Protein AF-A0A2G9M081-F1 (afdb_monomer_lite)

Foldseek 3Di:
DLLVQLQVVQLVLLLVCLPDDVSVVQCVQLLVDPAQALVSLVSGHPVSVVVSVVSSVVSCVVVVHPPVVSVVSVVVLSVLSSQLRHPPPDDPDPVCVQFFRGVVLSVCQSDPVNDDSRTAQSGRGTSVVCVVVVD

pLDDT: mean 91.42, std 6.88, range [62.66, 97.81]

Radius of gyration: 14.51 Å; chains: 1; bounding box: 36×36×35 Å

Sequence (135 aa):
VLLLALDFASYCMHRTLHTFEWPWKMHRLHHSSLELTILSSFRISWGEGIVTGIVFGIISGIVLVPTPVYFYINFLFVFACLIQHSNIKFRYPAFLGKILITPRNHLWHHSSELKHQHGQNFGFVLVFWDKILKT

Structure (mmCIF, N/CA/C/O backbone):
data_AF-A0A2G9M081-F1
#
_entry.id   AF-A0A2G9M081-F1
#
loop_
_atom_site.group_PDB
_atom_site.id
_atom_site.type_symbol
_atom_site.label_atom_id
_atom_site.label_alt_id
_atom_site.label_comp_id
_atom_site.label_asym_id
_atom_site.label_entity_id
_atom_site.label_seq_id
_atom_site.pdbx_PDB_ins_code
_atom_site.Cartn_x
_atom_site.Cartn_y
_atom_site.Cartn_z
_atom_site.occupancy
_atom_site.B_iso_or_equiv
_atom_site.auth_seq_id
_atom_site.auth_comp_id
_atom_site.auth_asym_id
_atom_site.auth_atom_id
_atom_site.pdbx_PDB_model_num
ATOM 1 N N . VAL A 1 1 ? 5.626 3.738 -16.057 1.00 85.94 1 VAL A N 1
ATOM 2 C CA . VAL A 1 1 ? 5.362 2.278 -16.082 1.00 85.94 1 VAL A CA 1
ATOM 3 C C . VAL A 1 1 ? 5.653 1.634 -14.734 1.00 85.94 1 VAL A C 1
ATOM 5 O O . VAL A 1 1 ? 4.708 1.128 -14.150 1.00 85.94 1 VAL A O 1
ATOM 8 N N . LEU A 1 2 ? 6.880 1.723 -14.192 1.00 91.12 2 LEU A N 1
ATOM 9 C CA . LEU A 1 2 ? 7.228 1.060 -12.921 1.00 91.12 2 LEU A CA 1
ATOM 10 C C . LEU A 1 2 ? 6.289 1.410 -11.754 1.00 91.12 2 LEU A C 1
ATOM 12 O O . LEU A 1 2 ? 5.786 0.501 -11.111 1.00 91.12 2 LEU A O 1
ATOM 16 N N . LEU A 1 3 ? 6.004 2.698 -11.516 1.00 93.06 3 LEU A N 1
ATOM 17 C CA . LEU A 1 3 ? 5.103 3.116 -10.430 1.00 93.06 3 LEU A CA 1
ATOM 18 C C . LEU A 1 3 ? 3.729 2.443 -10.528 1.00 93.06 3 LEU A C 1
ATOM 20 O O . LEU A 1 3 ? 3.255 1.900 -9.542 1.00 93.06 3 LEU A O 1
ATOM 24 N N . LEU A 1 4 ? 3.118 2.439 -11.717 1.00 95.00 4 LEU A N 1
ATOM 25 C CA . LEU A 1 4 ? 1.813 1.807 -11.932 1.00 95.00 4 LEU A CA 1
ATOM 26 C C . LEU A 1 4 ? 1.879 0.284 -11.768 1.00 95.00 4 LEU A C 1
ATOM 28 O O . LEU A 1 4 ? 0.957 -0.301 -11.213 1.00 95.00 4 LEU A O 1
ATOM 32 N N . ALA A 1 5 ? 2.961 -0.351 -12.229 1.00 95.50 5 ALA A N 1
ATOM 33 C CA . ALA A 1 5 ? 3.150 -1.792 -12.094 1.00 95.50 5 ALA A CA 1
ATOM 34 C C . ALA A 1 5 ? 3.314 -2.212 -10.626 1.00 95.50 5 ALA A C 1
ATOM 36 O O . ALA A 1 5 ? 2.672 -3.163 -10.190 1.00 95.50 5 ALA A O 1
ATOM 37 N N . LEU A 1 6 ? 4.131 -1.483 -9.859 1.00 96.44 6 LEU A N 1
ATOM 38 C CA . LEU A 1 6 ? 4.312 -1.730 -8.429 1.00 96.44 6 LEU A CA 1
ATOM 39 C C . LEU A 1 6 ? 3.045 -1.411 -7.636 1.00 96.44 6 LEU A C 1
ATOM 41 O O . LEU A 1 6 ? 2.682 -2.179 -6.758 1.00 96.44 6 LEU A O 1
ATOM 45 N N . ASP A 1 7 ? 2.337 -0.331 -7.966 1.00 97.69 7 ASP A N 1
ATOM 46 C CA . ASP A 1 7 ? 1.093 0.035 -7.285 1.00 97.69 7 ASP A CA 1
ATOM 47 C C . ASP A 1 7 ? -0.011 -1.007 -7.523 1.00 97.69 7 ASP A C 1
ATOM 49 O O . ASP A 1 7 ? -0.691 -1.421 -6.584 1.00 97.69 7 ASP A O 1
ATOM 53 N N . PHE A 1 8 ? -0.131 -1.510 -8.756 1.00 97.56 8 PHE A N 1
ATOM 54 C CA . PHE A 1 8 ? -1.040 -2.610 -9.071 1.00 97.56 8 PHE A CA 1
ATOM 55 C C . PHE A 1 8 ? -0.640 -3.912 -8.368 1.00 97.56 8 PHE A C 1
ATOM 57 O O . PHE A 1 8 ? -1.492 -4.598 -7.808 1.00 97.56 8 PHE A O 1
ATOM 64 N N . ALA A 1 9 ? 0.654 -4.246 -8.351 1.00 97.50 9 ALA A N 1
ATOM 65 C CA . ALA A 1 9 ? 1.149 -5.421 -7.641 1.00 97.50 9 ALA A CA 1
ATOM 66 C C . ALA A 1 9 ? 0.883 -5.327 -6.133 1.00 97.50 9 ALA A C 1
ATOM 68 O O . ALA A 1 9 ? 0.422 -6.303 -5.540 1.00 97.50 9 ALA A O 1
ATOM 69 N N . SER A 1 10 ? 1.087 -4.151 -5.531 1.00 97.44 10 SER A N 1
ATOM 70 C CA . SER A 1 10 ? 0.720 -3.878 -4.142 1.00 97.44 10 SER A CA 1
ATOM 71 C C . SER A 1 10 ? -0.775 -4.065 -3.913 1.00 97.44 10 SER A C 1
ATOM 73 O O . SER A 1 10 ? -1.141 -4.755 -2.969 1.00 97.44 10 SER A O 1
ATOM 75 N N . TYR A 1 11 ? -1.638 -3.540 -4.790 1.00 97.81 11 TYR A N 1
ATOM 76 C CA . TYR A 1 11 ? -3.085 -3.762 -4.707 1.00 97.81 11 TYR A CA 1
ATOM 77 C C . TYR A 1 11 ? -3.439 -5.259 -4.740 1.00 97.81 11 TYR A C 1
ATOM 79 O O . TYR A 1 11 ? -4.172 -5.751 -3.880 1.00 97.81 11 TYR A O 1
ATOM 87 N N . CYS A 1 12 ? -2.903 -6.011 -5.707 1.00 97.69 12 CYS A N 1
ATOM 88 C CA . CYS A 1 12 ? -3.169 -7.444 -5.843 1.00 97.69 12 CYS A CA 1
ATOM 89 C C . CYS A 1 12 ? -2.687 -8.233 -4.624 1.00 97.69 12 CYS A C 1
ATOM 91 O O . CYS A 1 12 ? -3.406 -9.101 -4.124 1.00 97.69 12 CYS A O 1
ATOM 93 N N . MET A 1 13 ? -1.485 -7.930 -4.137 1.00 97.38 13 MET A N 1
ATOM 94 C CA . MET A 1 13 ? -0.914 -8.558 -2.952 1.00 97.38 13 MET A CA 1
ATOM 95 C C . MET A 1 13 ? -1.756 -8.247 -1.716 1.00 97.38 13 MET A C 1
ATOM 97 O O . MET A 1 13 ? -2.145 -9.165 -1.002 1.00 97.38 13 MET A O 1
ATOM 101 N N . HIS A 1 14 ? -2.116 -6.983 -1.510 1.00 96.62 14 HIS A N 1
ATOM 102 C CA . HIS A 1 14 ? -2.920 -6.546 -0.378 1.00 96.62 14 HIS A CA 1
ATOM 103 C C . HIS A 1 14 ? -4.298 -7.215 -0.379 1.00 96.62 14 HIS A C 1
ATOM 105 O O . HIS A 1 14 ? -4.690 -7.855 0.594 1.00 96.62 14 HIS A O 1
ATOM 111 N N . ARG A 1 15 ? -4.989 -7.221 -1.521 1.00 95.62 15 ARG A N 1
ATOM 112 C CA . ARG A 1 15 ? -6.250 -7.955 -1.669 1.00 95.62 15 ARG A CA 1
ATOM 113 C C . ARG A 1 15 ? -6.087 -9.453 -1.392 1.00 95.62 15 ARG A C 1
ATOM 115 O O . ARG A 1 15 ? -6.939 -10.047 -0.735 1.00 95.62 15 ARG A O 1
ATOM 122 N N . THR A 1 16 ? -4.996 -10.072 -1.843 1.00 95.75 16 THR A N 1
ATOM 123 C CA . THR A 1 16 ? -4.687 -11.492 -1.580 1.00 95.75 16 THR A CA 1
ATOM 124 C C . THR A 1 16 ? -4.497 -11.757 -0.084 1.00 95.75 16 THR A C 1
ATOM 126 O O . THR A 1 16 ? -5.043 -12.735 0.430 1.00 95.75 16 THR A O 1
ATOM 129 N N . LEU A 1 17 ? -3.796 -10.862 0.621 1.00 95.31 17 LEU A N 1
ATOM 130 C CA . LEU A 1 17 ? -3.592 -10.915 2.073 1.00 95.31 17 LEU A CA 1
ATOM 131 C C . LEU A 1 17 ? -4.914 -10.883 2.849 1.00 95.31 17 LEU A C 1
ATOM 133 O O . LEU A 1 17 ? -5.000 -11.486 3.911 1.00 95.31 17 LEU A O 1
ATOM 137 N N . HIS A 1 18 ? -5.955 -10.255 2.305 1.00 94.25 18 HIS A N 1
ATOM 138 C CA . HIS A 1 18 ? -7.288 -10.227 2.912 1.00 94.25 18 HIS A CA 1
ATOM 139 C C . HIS A 1 18 ? -8.261 -11.300 2.409 1.00 94.25 18 HIS A C 1
ATOM 141 O O . HIS A 1 18 ? -9.272 -11.572 3.057 1.00 94.25 18 HIS A O 1
ATOM 147 N N . THR A 1 19 ? -7.985 -11.909 1.257 1.00 92.88 19 THR A N 1
ATOM 148 C CA . THR A 1 19 ? -8.899 -12.878 0.634 1.00 92.88 19 THR A CA 1
ATOM 149 C C . THR A 1 19 ? -8.662 -14.296 1.153 1.00 92.88 19 THR A C 1
ATOM 151 O O . THR A 1 19 ? -9.619 -15.039 1.360 1.00 92.88 19 THR A O 1
ATOM 154 N N . PHE A 1 20 ? -7.403 -14.678 1.381 1.00 93.38 20 PHE A N 1
ATOM 155 C CA . PHE A 1 20 ? -7.031 -16.048 1.737 1.00 93.38 20 PHE A CA 1
ATOM 156 C C . PHE A 1 20 ? -6.536 -16.159 3.182 1.00 93.38 20 PHE A C 1
ATOM 158 O O . PHE A 1 20 ? -5.796 -15.308 3.671 1.00 93.38 20 PHE A O 1
ATOM 165 N N . GLU A 1 21 ? -6.876 -17.265 3.849 1.00 92.75 21 GLU A N 1
ATOM 166 C CA . GLU A 1 21 ? -6.588 -17.462 5.276 1.00 92.75 21 GLU A CA 1
ATOM 167 C C . GLU A 1 21 ? -5.085 -17.469 5.598 1.00 92.75 21 GLU A C 1
ATOM 169 O O . GLU A 1 21 ? -4.652 -16.874 6.585 1.00 92.75 21 GLU A O 1
ATOM 174 N N . TRP A 1 22 ? -4.270 -18.146 4.784 1.00 93.94 22 TRP A N 1
ATOM 175 C CA . TRP A 1 22 ? -2.835 -18.257 5.053 1.00 93.94 22 TRP A CA 1
ATOM 176 C C . TRP A 1 22 ? -2.093 -16.919 4.872 1.00 93.94 22 TRP A C 1
ATOM 178 O O . TRP A 1 22 ? -1.424 -16.500 5.819 1.00 93.94 22 TRP A O 1
ATOM 188 N N . PRO A 1 23 ? -2.267 -16.182 3.755 1.00 94.56 23 PRO A N 1
ATOM 189 C CA . PRO A 1 23 ? -1.798 -14.800 3.630 1.00 94.56 23 PRO A CA 1
ATOM 190 C C . PRO A 1 23 ? -2.295 -13.882 4.760 1.00 94.56 23 PRO A C 1
ATOM 192 O O . PRO A 1 23 ? -1.511 -13.126 5.336 1.00 94.56 23 PRO A O 1
ATOM 195 N N . TRP A 1 24 ? -3.558 -14.012 5.173 1.00 94.50 24 TRP A N 1
ATOM 196 C CA . TRP A 1 24 ? -4.111 -13.220 6.274 1.00 94.50 24 TRP A CA 1
ATOM 197 C C . TRP A 1 24 ? -3.395 -13.445 7.610 1.00 94.50 24 TRP A C 1
ATOM 199 O O . TRP A 1 24 ? -3.232 -12.507 8.390 1.00 94.50 24 TRP A O 1
ATOM 209 N N . LYS A 1 25 ? -2.905 -14.658 7.898 1.00 94.06 25 LYS A N 1
ATOM 210 C CA . LYS A 1 25 ? -2.140 -14.927 9.133 1.00 94.06 25 LYS A CA 1
ATOM 211 C C . LYS A 1 25 ? -0.868 -14.083 9.234 1.00 94.06 25 LYS A C 1
ATOM 213 O O . LYS A 1 25 ? -0.462 -13.761 10.348 1.00 94.06 25 LYS A O 1
ATOM 218 N N . MET A 1 26 ? -0.273 -13.707 8.104 1.00 94.81 26 MET A N 1
ATOM 219 C CA . MET A 1 26 ? 0.860 -12.781 8.054 1.00 94.81 26 MET A CA 1
ATOM 220 C C . MET A 1 26 ? 0.404 -11.333 8.256 1.00 94.81 26 MET A C 1
ATOM 222 O O . MET A 1 26 ? 0.963 -10.620 9.091 1.00 94.81 26 MET A O 1
ATOM 226 N N . HIS A 1 27 ? -0.669 -10.939 7.572 1.00 95.56 27 HIS A N 1
ATOM 227 C CA . HIS A 1 27 ? -1.134 -9.554 7.543 1.00 95.56 27 HIS A CA 1
ATOM 228 C C . HIS A 1 27 ? -1.946 -9.126 8.775 1.00 95.56 27 HIS A C 1
ATOM 230 O O . HIS A 1 27 ? -2.003 -7.952 9.133 1.00 95.56 27 HIS A O 1
ATOM 236 N N . ARG A 1 28 ? -2.530 -10.061 9.532 1.00 93.31 28 ARG A N 1
ATOM 237 C CA . ARG A 1 28 ? -3.266 -9.730 10.766 1.00 93.31 28 ARG A CA 1
ATOM 238 C C . ARG A 1 28 ? -2.397 -9.051 11.831 1.00 93.31 28 ARG A C 1
ATOM 240 O O . ARG A 1 28 ? -2.951 -8.394 12.707 1.00 93.31 28 ARG A O 1
ATOM 247 N N . LEU A 1 29 ? -1.067 -9.213 11.778 1.00 94.50 29 LEU A N 1
ATOM 248 C CA . LEU A 1 29 ? -0.134 -8.481 12.642 1.00 94.50 29 LEU A CA 1
ATOM 249 C C . LEU A 1 29 ? -0.190 -6.978 12.347 1.00 94.50 29 LEU A C 1
ATOM 251 O O . LEU A 1 29 ? -0.253 -6.178 13.280 1.00 94.50 29 LEU A O 1
ATOM 255 N N . HIS A 1 30 ? -0.271 -6.607 11.073 1.00 95.44 30 HIS A N 1
ATOM 256 C CA . HIS A 1 30 ? -0.438 -5.226 10.633 1.00 95.44 30 HIS A CA 1
ATOM 257 C C . HIS A 1 30 ? -1.751 -4.631 11.157 1.00 95.44 30 HIS A C 1
ATOM 259 O O . HIS A 1 30 ? -1.771 -3.575 11.794 1.00 95.44 30 HIS A O 1
ATOM 265 N N . HIS A 1 31 ? -2.841 -5.394 11.039 1.00 93.94 31 HIS A N 1
ATOM 266 C CA . HIS A 1 31 ? -4.162 -5.029 11.564 1.00 93.94 31 HIS A CA 1
ATOM 267 C C . HIS A 1 31 ? -4.335 -5.170 13.081 1.00 93.94 31 HIS A C 1
ATOM 269 O O . HIS A 1 31 ? -5.424 -4.907 13.586 1.00 93.94 31 HIS A O 1
ATOM 275 N N . SER A 1 32 ? -3.309 -5.593 13.822 1.00 92.81 32 SER A N 1
ATOM 276 C CA . SER A 1 32 ? -3.419 -5.808 15.273 1.00 92.81 32 SER A CA 1
ATOM 277 C C . SER A 1 32 ? -3.375 -4.515 16.093 1.00 92.81 32 SER A C 1
ATOM 279 O O . SER A 1 32 ? -3.597 -4.540 17.303 1.00 92.81 32 SER A O 1
ATOM 281 N N . SER A 1 33 ? -3.058 -3.385 15.460 1.00 90.94 33 SER A N 1
ATOM 282 C CA . SER A 1 33 ? -2.966 -2.092 16.137 1.00 90.94 33 SER A CA 1
ATOM 283 C C . SER A 1 33 ? -4.354 -1.548 16.472 1.00 90.94 33 SER A C 1
ATOM 285 O O . SER A 1 33 ? -5.190 -1.407 15.586 1.00 90.94 33 SER A O 1
ATOM 287 N N . LEU A 1 34 ? -4.573 -1.208 17.747 1.00 88.62 34 LEU A N 1
ATOM 288 C CA . LEU A 1 34 ? -5.805 -0.554 18.211 1.00 88.62 34 LEU A CA 1
ATOM 289 C C . LEU A 1 34 ? -5.925 0.882 17.689 1.00 88.62 34 LEU A C 1
ATOM 291 O O . LEU A 1 34 ? -7.023 1.362 17.429 1.00 88.62 34 LEU A O 1
ATOM 295 N N . GLU A 1 35 ? -4.785 1.547 17.507 1.00 89.12 35 GLU A N 1
ATOM 296 C CA . GLU A 1 35 ? -4.699 2.884 16.939 1.00 89.12 35 GLU A CA 1
ATOM 297 C C . GLU A 1 35 ? -3.734 2.886 15.757 1.00 89.12 35 GLU A C 1
ATOM 299 O O . GLU A 1 35 ? -2.611 2.373 15.837 1.00 89.12 35 GLU A O 1
ATOM 304 N N . LEU A 1 36 ? -4.173 3.489 14.654 1.00 91.12 36 LEU A N 1
ATOM 305 C CA . LEU A 1 36 ? -3.299 3.787 13.530 1.00 91.12 36 LEU A CA 1
ATOM 306 C C . LEU A 1 36 ? -2.337 4.904 13.933 1.00 91.12 36 LEU A C 1
ATOM 308 O O . LEU A 1 36 ? -2.736 5.951 14.434 1.00 91.12 36 LEU A O 1
ATOM 312 N N . THR A 1 37 ? -1.053 4.654 13.732 1.00 93.38 37 THR A N 1
ATOM 313 C CA . THR A 1 37 ? 0.036 5.623 13.902 1.00 93.38 37 THR A CA 1
ATOM 314 C C . THR A 1 37 ? 1.106 5.339 12.858 1.00 93.38 37 THR A C 1
ATOM 316 O O . THR A 1 37 ? 1.168 4.234 12.325 1.00 93.38 37 THR A O 1
ATOM 319 N N . ILE A 1 38 ? 2.023 6.270 12.602 1.00 94.31 38 ILE A N 1
ATOM 320 C CA . ILE A 1 38 ? 3.145 6.018 11.680 1.00 94.31 38 ILE A CA 1
ATOM 321 C C . ILE A 1 38 ? 3.889 4.721 12.052 1.00 94.31 38 ILE A C 1
ATOM 323 O O . ILE A 1 38 ? 4.271 3.957 11.173 1.00 94.31 38 ILE A O 1
ATOM 327 N N . LEU A 1 39 ? 4.011 4.403 13.345 1.00 93.50 39 LEU A N 1
ATOM 328 C CA . LEU A 1 39 ? 4.657 3.175 13.815 1.00 93.50 39 LEU A CA 1
ATOM 329 C C . LEU A 1 39 ? 3.899 1.897 13.431 1.00 93.50 39 LEU A C 1
ATOM 331 O O . LEU A 1 39 ? 4.520 0.863 13.201 1.00 93.50 39 LEU A O 1
ATOM 335 N N . SER A 1 40 ? 2.570 1.960 13.318 1.00 93.62 40 SER A N 1
ATOM 336 C CA . SER A 1 40 ? 1.763 0.814 12.884 1.00 93.62 40 SER A CA 1
ATOM 337 C C . SER A 1 40 ? 2.080 0.364 11.451 1.00 93.62 40 SER A C 1
ATOM 339 O O . SER A 1 40 ? 1.976 -0.828 11.169 1.00 93.62 40 SER A O 1
ATOM 341 N N . SER A 1 41 ? 2.587 1.263 10.592 1.00 93.94 41 SER A N 1
ATOM 342 C CA . SER A 1 41 ? 3.034 0.917 9.231 1.00 93.94 41 SER A CA 1
ATOM 343 C C . SER A 1 41 ? 4.187 -0.095 9.208 1.00 93.94 41 SER A C 1
ATOM 345 O O . SER A 1 41 ? 4.316 -0.867 8.264 1.00 93.94 41 SER A O 1
ATOM 347 N N . PHE A 1 42 ? 4.992 -0.147 10.274 1.00 92.94 42 PHE A N 1
ATOM 348 C CA . PHE A 1 42 ? 6.123 -1.067 10.395 1.00 92.94 42 PHE A CA 1
ATOM 349 C C . PHE A 1 42 ? 5.753 -2.407 11.040 1.00 92.94 42 PHE A C 1
ATOM 351 O O . PHE A 1 42 ? 6.607 -3.284 11.161 1.00 92.94 42 PHE A O 1
ATOM 358 N N . ARG A 1 43 ? 4.496 -2.606 11.463 1.00 94.44 43 ARG A N 1
ATOM 359 C CA . ARG A 1 43 ? 4.042 -3.861 12.089 1.00 94.44 43 ARG A CA 1
ATOM 360 C C . ARG A 1 43 ? 3.708 -4.922 11.045 1.00 94.44 43 ARG A C 1
ATOM 3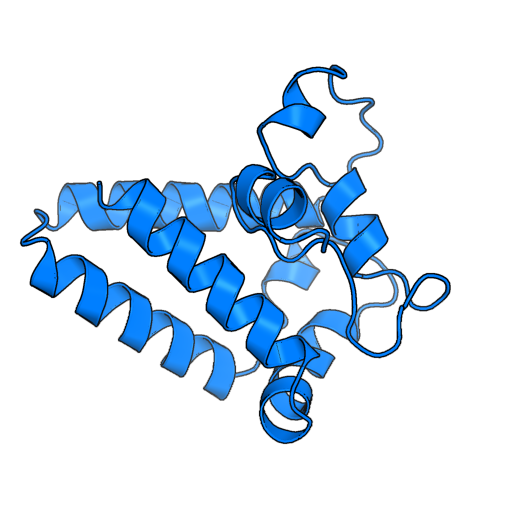62 O O . ARG A 1 43 ? 2.609 -5.461 11.023 1.00 94.44 43 ARG A O 1
ATOM 369 N N . ILE A 1 44 ? 4.667 -5.221 10.185 1.00 94.19 44 ILE A N 1
ATOM 370 C CA . ILE A 1 44 ? 4.555 -6.257 9.161 1.00 94.19 44 ILE A CA 1
ATOM 371 C C . ILE A 1 44 ? 5.234 -7.538 9.635 1.00 94.19 44 ILE A C 1
ATOM 373 O O . ILE A 1 44 ? 6.200 -7.508 10.400 1.00 94.19 44 ILE A O 1
ATOM 377 N N . SER A 1 45 ? 4.729 -8.687 9.195 1.00 95.88 45 SER A N 1
ATOM 378 C CA . SER A 1 45 ? 5.427 -9.950 9.438 1.00 95.88 45 SER A CA 1
ATOM 379 C C . SER A 1 45 ? 6.660 -10.069 8.534 1.00 95.88 45 SER A C 1
ATOM 381 O O . SER A 1 45 ? 6.688 -9.530 7.426 1.00 95.88 45 SER A O 1
ATOM 383 N N . TRP A 1 46 ? 7.669 -10.829 8.969 1.00 95.06 46 TRP A N 1
ATOM 384 C CA . TRP A 1 46 ? 8.852 -11.109 8.145 1.00 95.06 46 TRP A CA 1
ATOM 385 C C . TRP A 1 46 ? 8.486 -11.749 6.801 1.00 95.06 46 TRP A C 1
ATOM 387 O O . TRP A 1 46 ? 9.045 -11.378 5.774 1.00 95.06 46 TRP A O 1
ATOM 397 N N . GLY A 1 47 ? 7.521 -12.677 6.804 1.00 95.19 47 GLY A N 1
ATOM 398 C CA . GLY A 1 47 ? 7.050 -13.342 5.588 1.00 95.19 47 GLY A CA 1
ATOM 399 C C . GLY A 1 47 ? 6.444 -12.361 4.585 1.00 95.19 47 GLY A C 1
ATOM 400 O O . GLY A 1 47 ? 6.813 -12.377 3.414 1.00 95.19 47 GLY A O 1
ATOM 401 N N . GLU A 1 48 ? 5.588 -11.452 5.053 1.00 95.00 48 GLU A N 1
ATOM 402 C CA . GLU A 1 48 ? 5.009 -10.394 4.218 1.00 95.00 48 GLU A CA 1
ATOM 403 C C . GLU A 1 48 ? 6.083 -9.458 3.649 1.00 95.00 48 GLU A C 1
ATOM 405 O O . GLU A 1 48 ? 6.074 -9.166 2.452 1.00 95.00 48 GLU A O 1
ATOM 410 N N . GLY A 1 49 ? 7.058 -9.051 4.470 1.00 94.94 49 GLY A N 1
ATOM 411 C CA . GLY A 1 49 ? 8.176 -8.213 4.029 1.00 94.94 49 GLY A CA 1
ATOM 412 C C . GLY A 1 49 ? 9.049 -8.880 2.959 1.00 94.94 49 GLY A C 1
ATOM 413 O O . GLY A 1 49 ? 9.373 -8.253 1.951 1.00 94.94 49 GLY A O 1
ATOM 414 N N . ILE A 1 50 ? 9.383 -10.164 3.132 1.00 96.19 50 ILE A N 1
ATOM 415 C CA . ILE A 1 50 ? 10.172 -10.940 2.159 1.00 96.19 50 ILE A CA 1
ATOM 416 C C . ILE A 1 50 ? 9.413 -11.079 0.836 1.00 96.19 50 ILE A C 1
ATOM 418 O O . ILE A 1 50 ? 9.979 -10.803 -0.222 1.00 96.19 50 ILE A O 1
ATOM 422 N N . VAL A 1 51 ? 8.133 -11.468 0.881 1.00 96.00 51 VAL A N 1
ATOM 423 C CA . VAL A 1 51 ? 7.302 -11.618 -0.326 1.00 96.00 51 VAL A CA 1
ATOM 424 C C . VAL A 1 51 ? 7.190 -10.288 -1.069 1.00 96.00 51 VAL A C 1
ATOM 426 O O . VAL A 1 51 ? 7.408 -10.249 -2.280 1.00 96.00 51 VAL A O 1
ATOM 429 N N . THR A 1 52 ? 6.940 -9.193 -0.347 1.00 95.06 52 THR A N 1
ATOM 430 C CA . THR A 1 52 ? 6.875 -7.843 -0.925 1.00 95.06 52 THR A CA 1
ATOM 431 C C . THR A 1 52 ? 8.183 -7.475 -1.626 1.00 95.06 52 THR A C 1
ATOM 433 O O . THR A 1 52 ? 8.167 -7.048 -2.780 1.00 95.06 52 THR A O 1
ATOM 436 N N . GLY A 1 53 ? 9.326 -7.694 -0.965 1.00 94.38 53 GLY A N 1
ATOM 437 C CA . GLY A 1 53 ? 10.647 -7.402 -1.524 1.00 94.38 53 GLY A CA 1
ATOM 438 C C . GLY A 1 53 ? 10.963 -8.210 -2.785 1.00 94.38 53 GLY A C 1
ATOM 439 O O . GLY A 1 53 ? 11.461 -7.650 -3.762 1.00 94.38 53 GLY A O 1
ATOM 440 N N .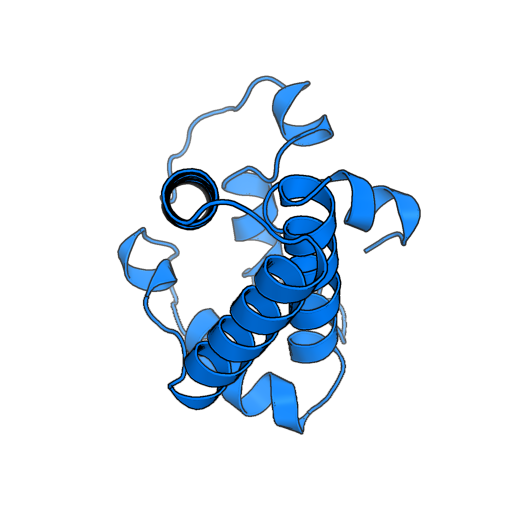 ILE A 1 54 ? 10.620 -9.504 -2.805 1.00 96.06 54 ILE A N 1
ATOM 441 C CA . ILE A 1 54 ? 10.795 -10.369 -3.983 1.00 96.06 54 ILE A CA 1
ATOM 442 C C . ILE A 1 54 ? 9.945 -9.864 -5.153 1.00 96.06 54 ILE A C 1
ATOM 444 O O . ILE A 1 54 ? 10.463 -9.699 -6.257 1.00 96.06 54 ILE A O 1
ATOM 448 N N . VAL A 1 55 ? 8.660 -9.577 -4.922 1.00 95.62 55 VAL A N 1
ATOM 449 C CA . VAL A 1 55 ? 7.748 -9.081 -5.967 1.00 95.62 55 VAL A CA 1
ATOM 450 C C . VAL A 1 55 ? 8.249 -7.755 -6.543 1.00 95.62 55 VAL A C 1
ATOM 452 O O . VAL A 1 55 ? 8.343 -7.608 -7.764 1.00 95.62 55 VAL A O 1
ATOM 455 N N . PHE A 1 56 ? 8.637 -6.810 -5.683 1.00 94.50 56 PHE A N 1
ATOM 456 C CA . PHE A 1 56 ? 9.161 -5.510 -6.106 1.00 94.50 56 PHE A CA 1
ATOM 457 C C . PHE A 1 56 ? 10.467 -5.649 -6.893 1.00 94.50 56 PHE A C 1
ATOM 459 O O . PHE A 1 56 ? 10.636 -4.986 -7.921 1.00 94.50 56 PHE A O 1
ATOM 466 N N . GLY A 1 57 ? 11.367 -6.530 -6.450 1.00 93.00 57 GLY A N 1
ATOM 467 C CA . GLY A 1 57 ? 12.624 -6.825 -7.134 1.00 93.00 57 GLY A CA 1
ATOM 468 C C . GLY A 1 57 ? 12.409 -7.426 -8.524 1.00 93.00 57 GLY A C 1
ATOM 469 O O . GLY A 1 57 ? 12.991 -6.937 -9.492 1.00 93.00 57 GLY A O 1
ATOM 470 N N . ILE A 1 58 ? 11.525 -8.423 -8.649 1.00 94.69 58 ILE A N 1
ATOM 471 C CA . ILE A 1 58 ? 11.200 -9.067 -9.933 1.00 94.69 58 ILE A CA 1
ATOM 472 C C . ILE A 1 58 ? 10.613 -8.050 -10.915 1.00 94.69 58 ILE A C 1
ATOM 474 O O . ILE A 1 58 ? 11.104 -7.931 -12.036 1.00 94.69 58 ILE A O 1
ATOM 478 N N . ILE A 1 59 ? 9.597 -7.283 -10.502 1.00 94.50 59 ILE A N 1
ATOM 479 C CA . ILE A 1 59 ? 8.951 -6.292 -11.378 1.00 94.50 59 ILE A CA 1
ATOM 480 C C . ILE A 1 59 ? 9.963 -5.238 -11.833 1.00 94.50 59 ILE A C 1
ATOM 482 O O . ILE A 1 59 ? 10.020 -4.895 -13.013 1.00 94.50 59 ILE A O 1
ATOM 486 N N . SER A 1 60 ? 10.793 -4.748 -10.914 1.00 91.69 60 SER A N 1
ATOM 487 C CA . SER A 1 60 ? 11.796 -3.727 -11.230 1.00 91.69 60 SER A CA 1
ATOM 488 C C . SER A 1 60 ? 12.887 -4.255 -12.165 1.00 91.69 60 SER A C 1
ATOM 490 O O . SER A 1 60 ? 13.319 -3.527 -13.060 1.00 91.69 60 SER A O 1
ATOM 492 N N . GLY A 1 61 ? 13.279 -5.523 -12.004 1.00 91.25 61 GLY A N 1
ATOM 493 C CA . GLY A 1 61 ? 14.211 -6.217 -12.892 1.00 91.25 61 GLY A CA 1
ATOM 494 C C . GLY A 1 61 ? 13.649 -6.420 -14.300 1.00 91.25 61 GLY A C 1
ATOM 495 O O . GLY A 1 61 ? 14.341 -6.131 -15.271 1.00 91.25 61 GLY A O 1
ATOM 496 N N . ILE A 1 62 ? 12.380 -6.826 -14.430 1.00 91.81 62 ILE A N 1
ATOM 497 C CA . ILE A 1 62 ? 11.706 -6.996 -15.733 1.00 91.81 62 ILE A CA 1
ATOM 498 C C . ILE A 1 62 ? 11.609 -5.667 -16.490 1.00 91.81 62 ILE A C 1
ATOM 500 O O . ILE A 1 62 ? 11.805 -5.625 -17.702 1.00 91.81 62 ILE A O 1
ATOM 504 N N . VAL A 1 63 ? 11.323 -4.569 -15.786 1.00 89.81 63 VAL A N 1
ATOM 505 C CA . VAL A 1 63 ? 11.204 -3.231 -16.392 1.00 89.81 63 VAL A CA 1
ATOM 506 C C . VAL A 1 63 ? 12.586 -2.600 -16.670 1.00 89.81 63 VAL A C 1
ATOM 508 O O . VAL A 1 63 ? 12.652 -1.517 -17.246 1.00 89.81 63 VAL A O 1
ATOM 511 N N . LEU A 1 64 ? 13.689 -3.277 -16.309 1.00 88.62 64 LEU A N 1
ATOM 512 C CA . LEU A 1 64 ? 15.080 -2.836 -16.507 1.00 88.62 64 LEU A CA 1
ATOM 513 C C . LEU A 1 64 ? 15.345 -1.432 -15.943 1.00 88.62 64 LEU A C 1
ATOM 515 O O . LEU A 1 64 ? 15.975 -0.581 -16.573 1.00 88.62 64 LEU A O 1
ATOM 519 N N . VAL A 1 65 ? 14.820 -1.165 -14.748 1.00 87.50 65 VAL A N 1
ATOM 520 C CA . VAL A 1 65 ? 14.857 0.178 -14.167 1.00 87.50 65 VAL A CA 1
ATOM 521 C C . VAL A 1 65 ? 16.233 0.481 -13.567 1.00 87.50 65 VAL A C 1
ATOM 523 O O . VAL A 1 65 ? 16.745 -0.328 -12.793 1.00 87.50 65 VAL A O 1
ATOM 526 N N . PRO A 1 66 ? 16.819 1.666 -13.836 1.00 90.88 66 PRO A N 1
ATOM 527 C CA . PRO A 1 66 ? 18.047 2.086 -13.175 1.00 90.88 66 PRO A CA 1
ATOM 528 C C . PRO A 1 66 ? 17.893 2.113 -11.652 1.00 90.88 66 PRO A C 1
ATOM 530 O O . PRO A 1 66 ? 16.906 2.630 -11.123 1.00 90.88 66 PRO A O 1
ATOM 533 N N . THR A 1 67 ? 18.914 1.642 -10.938 1.00 89.06 67 THR A N 1
ATOM 534 C CA . THR A 1 67 ? 18.931 1.565 -9.470 1.00 89.06 67 THR A CA 1
ATOM 535 C C . THR A 1 67 ? 18.488 2.859 -8.760 1.00 89.06 67 THR A C 1
ATOM 537 O O . THR A 1 67 ? 17.671 2.769 -7.842 1.00 89.06 67 THR A O 1
ATOM 540 N N . PRO A 1 68 ? 18.911 4.074 -9.176 1.00 93.31 68 PRO A N 1
ATOM 541 C CA . PRO A 1 68 ? 18.443 5.308 -8.536 1.00 93.31 68 PRO A CA 1
ATOM 542 C C . PRO A 1 68 ? 16.928 5.531 -8.659 1.00 93.31 68 PRO A C 1
ATOM 544 O O . PRO A 1 68 ? 16.288 5.998 -7.719 1.00 93.31 68 PRO A O 1
ATOM 547 N N . VAL A 1 69 ? 16.336 5.160 -9.798 1.00 91.25 69 VAL A N 1
ATOM 548 C CA . VAL A 1 69 ? 14.893 5.299 -10.044 1.00 91.25 69 VAL A CA 1
ATOM 549 C C . VAL A 1 69 ? 14.106 4.312 -9.180 1.00 91.25 69 VAL A C 1
ATOM 551 O O . VAL A 1 69 ? 13.077 4.680 -8.614 1.00 91.25 69 VAL A O 1
ATOM 554 N N . TYR A 1 70 ? 14.611 3.084 -9.024 1.00 91.00 70 TYR A N 1
ATOM 555 C CA . TYR A 1 70 ? 14.037 2.097 -8.108 1.00 91.00 70 TYR A CA 1
ATOM 556 C C . TYR A 1 70 ? 13.994 2.617 -6.666 1.00 91.00 70 TYR A C 1
ATOM 558 O O . TYR A 1 70 ? 12.941 2.564 -6.025 1.00 91.00 70 TYR A O 1
ATOM 566 N N . PHE A 1 71 ? 15.107 3.160 -6.163 1.00 91.69 71 PHE A N 1
ATOM 567 C CA . PHE A 1 71 ? 15.162 3.713 -4.809 1.00 91.69 71 PHE A CA 1
ATOM 568 C C . PHE A 1 71 ? 14.237 4.914 -4.633 1.00 91.69 71 PHE A C 1
ATOM 570 O O . PHE A 1 71 ? 13.541 4.997 -3.623 1.00 91.69 71 PHE A O 1
ATOM 577 N N . TYR A 1 72 ? 14.168 5.803 -5.625 1.00 94.31 72 TYR A N 1
ATOM 578 C CA . TYR A 1 72 ? 13.249 6.937 -5.591 1.00 94.31 72 TYR A CA 1
ATOM 579 C C . TYR A 1 72 ? 11.784 6.485 -5.507 1.00 94.31 72 TYR A C 1
ATOM 581 O O . TYR A 1 72 ? 11.032 6.979 -4.669 1.00 94.31 72 TYR A O 1
ATOM 589 N N . ILE A 1 73 ? 11.373 5.504 -6.317 1.00 93.50 73 ILE A N 1
ATOM 590 C CA . ILE A 1 73 ? 10.001 4.982 -6.263 1.00 93.50 73 ILE A CA 1
ATOM 591 C C . ILE A 1 73 ? 9.730 4.270 -4.933 1.00 93.50 73 ILE A C 1
ATOM 593 O O . ILE A 1 73 ? 8.687 4.511 -4.331 1.00 93.50 73 ILE A O 1
ATOM 597 N N . ASN A 1 74 ? 10.661 3.458 -4.424 1.00 92.56 74 ASN A N 1
ATOM 598 C CA . ASN A 1 74 ? 10.496 2.827 -3.109 1.00 92.56 74 ASN A CA 1
ATOM 599 C C . ASN A 1 74 ? 10.337 3.860 -1.995 1.00 92.56 74 ASN A C 1
ATOM 601 O O . ASN A 1 74 ? 9.472 3.705 -1.137 1.00 92.56 74 ASN A O 1
ATOM 605 N N . PHE A 1 75 ? 11.122 4.938 -2.030 1.00 95.00 75 PHE A N 1
ATOM 606 C CA . PHE A 1 75 ? 10.981 6.035 -1.081 1.00 95.00 75 PHE A CA 1
ATOM 607 C C . PHE A 1 75 ? 9.569 6.633 -1.116 1.00 95.00 75 PHE A C 1
ATOM 609 O O . PHE A 1 75 ? 8.969 6.828 -0.062 1.00 95.00 75 PHE A O 1
ATOM 616 N N . LEU A 1 76 ? 8.999 6.855 -2.306 1.00 95.19 76 LEU A N 1
ATOM 617 C CA . LEU A 1 76 ? 7.624 7.346 -2.438 1.00 95.19 76 LEU A CA 1
ATOM 618 C C . LEU A 1 76 ? 6.592 6.371 -1.858 1.00 95.19 76 LEU A C 1
ATOM 620 O O . LEU A 1 76 ? 5.647 6.814 -1.212 1.00 95.19 76 LEU A O 1
ATOM 624 N N . PHE A 1 77 ? 6.772 5.063 -2.055 1.00 95.62 77 PHE A N 1
ATOM 625 C CA . PHE A 1 77 ? 5.879 4.037 -1.503 1.00 95.62 77 PHE A CA 1
ATOM 626 C C . PHE A 1 77 ? 5.937 4.004 0.025 1.00 95.62 77 PHE A C 1
ATOM 628 O O . PHE A 1 77 ? 4.897 4.013 0.683 1.00 95.62 77 PHE A O 1
ATOM 635 N N . VAL A 1 78 ? 7.142 4.026 0.598 1.00 95.19 78 VAL A N 1
ATOM 636 C CA . VAL A 1 78 ? 7.326 4.100 2.052 1.00 95.19 78 VAL A CA 1
ATOM 637 C C . VAL A 1 78 ? 6.701 5.383 2.589 1.00 95.19 78 VAL A C 1
ATOM 639 O O . VAL A 1 78 ? 5.916 5.334 3.529 1.00 95.19 78 VAL A O 1
ATOM 642 N N . PHE A 1 79 ? 6.973 6.526 1.963 1.00 95.25 79 PHE A N 1
ATOM 643 C CA . PHE A 1 79 ? 6.413 7.808 2.378 1.00 95.25 79 PHE A CA 1
ATOM 644 C C . PHE A 1 79 ? 4.878 7.829 2.320 1.00 95.25 79 PHE A C 1
ATOM 646 O O . PHE A 1 79 ? 4.236 8.297 3.262 1.00 95.25 79 PHE A O 1
ATOM 653 N N . ALA A 1 80 ? 4.281 7.270 1.263 1.00 95.00 80 ALA A N 1
ATOM 654 C CA . ALA A 1 80 ? 2.833 7.116 1.148 1.00 95.00 80 ALA A CA 1
ATOM 655 C C . ALA A 1 80 ? 2.269 6.259 2.292 1.00 95.00 80 ALA A C 1
ATOM 657 O O . ALA A 1 80 ? 1.331 6.690 2.963 1.00 95.00 80 ALA A O 1
ATOM 658 N N . CYS A 1 81 ? 2.898 5.115 2.580 1.00 95.44 81 CYS A N 1
ATOM 659 C CA . CYS A 1 81 ? 2.512 4.237 3.682 1.00 95.44 81 CYS A CA 1
ATOM 660 C C . CYS A 1 81 ? 2.564 4.967 5.036 1.00 95.44 81 CYS A C 1
ATOM 662 O O . CYS A 1 81 ? 1.596 4.942 5.795 1.00 95.44 81 CYS A O 1
ATOM 664 N N . LEU A 1 82 ? 3.639 5.709 5.321 1.00 95.44 82 LEU A N 1
ATOM 665 C CA . LEU A 1 82 ? 3.760 6.486 6.561 1.00 95.44 82 LEU A CA 1
ATOM 666 C C . LEU A 1 82 ? 2.636 7.520 6.696 1.00 95.44 82 LEU A C 1
ATOM 668 O O . LEU A 1 82 ? 2.028 7.637 7.762 1.00 95.44 82 LEU A O 1
ATOM 672 N N . ILE A 1 83 ? 2.322 8.244 5.616 1.00 93.44 83 ILE A N 1
ATOM 673 C CA . ILE A 1 83 ? 1.217 9.207 5.610 1.00 93.44 83 ILE A CA 1
ATOM 674 C C . ILE A 1 83 ? -0.104 8.492 5.874 1.00 93.44 83 ILE A C 1
ATOM 676 O O . ILE A 1 83 ? -0.849 8.928 6.746 1.00 93.44 83 ILE A O 1
ATOM 680 N N . GLN A 1 84 ? -0.394 7.395 5.182 1.00 94.12 84 GLN A N 1
ATOM 681 C CA . GLN A 1 84 ? -1.651 6.650 5.319 1.00 94.12 84 GLN A CA 1
ATOM 682 C C . GLN A 1 84 ? -1.901 6.163 6.749 1.00 94.12 84 GLN A C 1
ATOM 684 O O . GLN A 1 84 ? -3.041 6.164 7.206 1.00 94.12 84 GLN A O 1
ATOM 689 N N . HIS A 1 85 ? -0.837 5.844 7.486 1.00 95.88 85 HIS A N 1
ATOM 690 C CA . HIS A 1 85 ? -0.919 5.416 8.881 1.00 95.88 85 HIS A CA 1
ATOM 691 C C . HIS A 1 85 ? -0.817 6.565 9.892 1.00 95.88 85 HIS A C 1
ATOM 693 O O . HIS A 1 85 ? -0.929 6.344 11.093 1.00 95.88 85 HIS A O 1
ATOM 699 N N . SER A 1 86 ? -0.615 7.806 9.448 1.00 91.12 86 SER A N 1
ATOM 700 C CA . SER A 1 86 ? -0.281 8.932 10.330 1.00 91.12 86 SER A CA 1
ATOM 701 C C . SER A 1 86 ? -1.378 9.363 11.311 1.00 91.12 86 SER A C 1
ATOM 703 O O . SER A 1 86 ? -1.087 10.132 12.224 1.00 91.12 86 SER A O 1
ATOM 705 N N . ASN A 1 87 ? -2.626 8.908 11.132 1.00 84.88 87 ASN A N 1
ATOM 706 C CA . ASN A 1 87 ? -3.799 9.321 11.923 1.00 84.88 87 ASN A CA 1
ATOM 707 C C . ASN A 1 87 ? -3.968 10.850 12.025 1.00 84.88 87 ASN A C 1
ATOM 709 O O . ASN A 1 87 ? -4.542 11.399 12.969 1.00 84.88 87 ASN A O 1
ATOM 713 N N . ILE A 1 88 ? -3.472 11.564 11.014 1.00 85.12 88 ILE A N 1
ATOM 714 C CA . ILE A 1 88 ? -3.640 13.005 10.905 1.00 85.12 88 ILE A CA 1
ATOM 715 C C . ILE A 1 88 ? -5.120 13.288 10.625 1.00 85.12 88 ILE A C 1
ATOM 717 O O . ILE A 1 88 ? -5.662 12.916 9.581 1.00 85.12 88 ILE A O 1
ATOM 721 N N . LYS A 1 89 ? -5.774 14.013 11.542 1.00 76.69 89 LYS A N 1
ATOM 722 C CA . LYS A 1 89 ? -7.174 14.468 11.427 1.00 76.69 89 LYS A CA 1
ATOM 723 C C . LYS A 1 89 ? -7.328 15.648 10.455 1.00 76.69 89 LYS A C 1
ATOM 725 O O . LYS A 1 89 ? -8.049 16.606 10.722 1.00 76.69 89 LYS A O 1
ATOM 730 N N . PHE A 1 90 ? -6.641 15.593 9.320 1.00 76.50 90 PHE A N 1
ATOM 731 C CA . PHE A 1 90 ? -6.726 16.599 8.271 1.00 76.50 90 PHE A CA 1
ATOM 732 C C . PHE A 1 90 ? -7.856 16.250 7.303 1.00 76.50 90 PHE A C 1
ATOM 734 O O . PHE A 1 90 ? -8.002 15.108 6.857 1.00 76.50 90 PHE A O 1
ATOM 741 N N . ARG A 1 91 ? -8.676 17.245 6.951 1.00 76.25 91 ARG A N 1
ATOM 742 C CA . ARG A 1 91 ? -9.683 17.085 5.902 1.00 76.25 91 ARG A CA 1
ATOM 743 C C . ARG A 1 91 ? -9.005 17.271 4.551 1.00 76.25 91 ARG A C 1
ATOM 745 O O . ARG A 1 91 ? -8.936 18.381 4.034 1.00 76.25 91 ARG A O 1
ATOM 752 N N . TYR A 1 92 ? -8.516 16.169 3.991 1.00 79.38 92 TYR A N 1
ATOM 753 C CA . TYR A 1 92 ? -7.940 16.156 2.650 1.00 79.38 92 TYR A CA 1
ATOM 754 C C . TYR A 1 92 ? -8.925 16.763 1.640 1.00 79.38 92 TYR A C 1
ATOM 756 O O . TYR A 1 92 ? -10.119 16.436 1.686 1.00 79.38 92 TYR A O 1
ATOM 764 N N . PRO A 1 93 ? -8.454 17.632 0.726 1.00 84.31 93 PRO A N 1
ATOM 765 C CA . PRO A 1 93 ? -9.246 18.084 -0.403 1.00 84.31 93 PRO A CA 1
ATOM 766 C C . PRO A 1 93 ? -9.953 16.911 -1.083 1.00 84.31 93 PRO A C 1
ATOM 768 O O . PRO A 1 93 ? -9.342 15.876 -1.350 1.00 84.31 93 PRO A O 1
ATOM 771 N N . ALA A 1 94 ? -11.242 17.074 -1.384 1.00 81.88 94 ALA A N 1
ATOM 772 C CA . ALA A 1 94 ? -12.076 15.978 -1.879 1.00 81.88 94 ALA A CA 1
ATOM 773 C C . ALA A 1 94 ? -11.548 15.349 -3.181 1.00 81.88 94 ALA A C 1
ATOM 775 O O . ALA A 1 94 ? -11.831 14.187 -3.459 1.00 81.88 94 ALA A O 1
ATOM 776 N N . PHE A 1 95 ? -10.780 16.096 -3.980 1.00 86.12 95 PHE A N 1
ATOM 777 C CA . PHE A 1 95 ? -10.152 15.565 -5.187 1.00 86.12 95 PHE A CA 1
ATOM 778 C C . PHE A 1 95 ? -8.985 14.612 -4.880 1.00 86.12 95 PHE A C 1
ATOM 780 O O . PHE A 1 95 ? -8.804 13.648 -5.617 1.00 86.12 95 PHE A O 1
ATOM 787 N N . LEU A 1 96 ? -8.239 14.815 -3.784 1.00 86.06 96 LEU A N 1
ATOM 788 C CA . LEU A 1 96 ? -7.125 13.933 -3.419 1.00 86.06 96 LEU A CA 1
ATOM 789 C C . LEU A 1 96 ? -7.629 12.537 -3.078 1.00 86.06 96 LEU A C 1
ATOM 791 O O . LEU A 1 96 ? -7.118 11.575 -3.632 1.00 86.06 96 LEU A O 1
ATOM 795 N N . GLY A 1 97 ? -8.703 12.423 -2.292 1.00 84.25 97 GLY A N 1
ATOM 796 C CA . GLY A 1 97 ? -9.333 11.128 -1.993 1.00 84.25 97 GLY A CA 1
ATOM 797 C C . GLY A 1 97 ? -9.970 10.432 -3.203 1.00 84.25 97 GLY A C 1
ATOM 798 O O . GLY A 1 97 ? -10.435 9.303 -3.088 1.00 84.25 97 GLY A O 1
ATOM 799 N N . LYS A 1 98 ? -10.013 11.082 -4.376 1.00 86.75 98 LYS A N 1
ATOM 800 C CA . LYS A 1 98 ? -10.429 10.448 -5.635 1.00 86.75 98 LYS A CA 1
ATOM 801 C C . LYS A 1 98 ? -9.257 9.859 -6.420 1.00 86.75 98 LYS A C 1
ATOM 803 O O . LYS A 1 98 ? -9.529 9.091 -7.343 1.00 86.75 98 LYS A O 1
ATOM 808 N N . ILE A 1 99 ? -8.021 10.225 -6.088 1.00 91.88 99 ILE A N 1
ATOM 809 C CA . ILE A 1 99 ? -6.812 9.857 -6.833 1.00 91.88 99 ILE A CA 1
ATOM 810 C C . ILE A 1 99 ? -5.882 9.028 -5.945 1.00 91.88 99 ILE A C 1
ATOM 812 O O . ILE A 1 99 ? -5.477 7.942 -6.346 1.00 91.88 99 ILE A O 1
ATOM 816 N N . LEU A 1 100 ? -5.586 9.524 -4.743 1.00 94.69 100 LEU A N 1
ATOM 817 C CA . LEU A 1 100 ? -4.620 8.966 -3.804 1.00 94.69 100 LEU A CA 1
ATOM 818 C C . LEU A 1 100 ? -5.303 8.342 -2.591 1.00 94.69 100 LEU A C 1
ATOM 820 O O . LEU A 1 100 ? -6.319 8.847 -2.106 1.00 94.69 100 LEU A O 1
ATOM 824 N N . ILE A 1 101 ? -4.702 7.276 -2.074 1.00 94.75 101 ILE A N 1
ATOM 825 C CA . ILE A 1 101 ? -5.115 6.658 -0.817 1.00 94.75 101 ILE A CA 1
ATOM 826 C C . ILE A 1 101 ? -4.748 7.611 0.319 1.00 94.75 101 ILE A C 1
ATOM 828 O O . ILE A 1 101 ? -3.577 7.900 0.570 1.00 94.75 101 ILE A O 1
ATOM 832 N N . THR A 1 102 ? -5.770 8.147 0.983 1.00 93.44 102 THR A N 1
ATOM 833 C CA . THR A 1 102 ? -5.604 9.067 2.114 1.00 93.44 102 THR A CA 1
ATOM 834 C C . THR A 1 102 ? -5.579 8.300 3.439 1.00 93.44 102 THR A C 1
ATOM 836 O O . THR A 1 102 ? -6.071 7.170 3.498 1.00 93.44 102 THR A O 1
ATOM 839 N N . PRO A 1 103 ? -5.128 8.919 4.546 1.00 92.62 103 PRO A N 1
ATOM 840 C CA . PRO A 1 103 ? -5.233 8.306 5.870 1.00 92.62 103 PRO A CA 1
ATOM 841 C C . PRO A 1 103 ? -6.665 7.959 6.250 1.00 92.62 103 PRO A C 1
ATOM 843 O O . PRO A 1 103 ? -6.894 7.003 6.976 1.00 92.62 103 PRO A O 1
ATOM 846 N N . ARG A 1 104 ? -7.656 8.700 5.732 1.00 89.62 104 ARG A N 1
ATOM 847 C CA . ARG A 1 104 ? -9.059 8.334 5.922 1.00 89.62 104 ARG A CA 1
ATOM 848 C C . ARG A 1 104 ? -9.374 7.020 5.211 1.00 89.62 104 ARG A C 1
ATOM 850 O O . ARG A 1 104 ? -9.957 6.156 5.840 1.00 89.62 104 ARG A O 1
ATOM 857 N N . ASN A 1 105 ? -8.993 6.845 3.946 1.00 90.56 105 ASN A N 1
ATOM 858 C CA . ASN A 1 105 ? -9.239 5.583 3.232 1.00 90.56 105 ASN A CA 1
ATOM 859 C C . ASN A 1 105 ? -8.615 4.395 3.977 1.00 90.56 105 ASN A C 1
ATOM 861 O O . ASN A 1 105 ? -9.291 3.401 4.230 1.00 90.56 105 ASN A O 1
ATOM 865 N N . HIS A 1 106 ? -7.360 4.552 4.402 1.00 93.38 106 HIS A N 1
ATOM 866 C CA . HIS A 1 106 ? -6.623 3.497 5.093 1.00 93.38 106 HIS A CA 1
ATOM 867 C C . HIS A 1 106 ? -7.156 3.221 6.508 1.00 93.38 106 HIS A C 1
ATOM 869 O O . HIS A 1 106 ? -7.255 2.077 6.938 1.00 93.38 106 HIS A O 1
ATOM 875 N N . LEU A 1 107 ? -7.617 4.249 7.226 1.00 91.31 107 LEU A N 1
ATOM 876 C CA . LEU A 1 107 ? -8.309 4.073 8.507 1.00 91.31 107 LEU A CA 1
ATOM 877 C C . LEU A 1 107 ? -9.578 3.227 8.366 1.00 91.31 107 LEU A C 1
ATOM 879 O O . LEU A 1 107 ? -9.827 2.347 9.188 1.00 91.31 107 LEU A O 1
ATOM 883 N N . TRP A 1 108 ? -10.369 3.474 7.320 1.00 90.31 108 TRP A N 1
ATOM 884 C CA . TRP A 1 108 ? -11.567 2.681 7.037 1.00 90.31 108 TRP A CA 1
ATOM 885 C C . TRP A 1 108 ? -11.221 1.228 6.711 1.00 90.31 108 TRP A C 1
ATOM 887 O O . TRP A 1 108 ? -11.904 0.327 7.186 1.00 90.31 108 TRP A O 1
ATOM 897 N N . HIS A 1 109 ? -10.134 1.001 5.975 1.00 93.62 109 HIS A N 1
ATOM 898 C CA . HIS A 1 109 ? -9.597 -0.330 5.709 1.00 93.62 109 HIS A CA 1
ATOM 899 C C . HIS A 1 109 ? -9.206 -1.086 6.999 1.00 93.62 109 HIS A C 1
ATOM 901 O O . HIS A 1 109 ? -9.547 -2.257 7.176 1.00 93.62 109 HIS A O 1
ATOM 907 N N . HIS A 1 110 ? -8.539 -0.413 7.942 1.00 92.88 110 HIS A N 1
ATOM 908 C CA . HIS A 1 110 ? -8.128 -1.018 9.213 1.00 92.88 110 HIS A CA 1
ATOM 909 C C . HIS A 1 110 ? -9.265 -1.238 10.217 1.00 92.88 110 HIS A C 1
ATOM 911 O O . HIS A 1 110 ? -9.112 -2.073 11.114 1.00 92.88 110 HIS A O 1
ATOM 917 N N . SER A 1 111 ? -10.380 -0.516 10.086 1.00 88.88 111 SER A N 1
ATOM 918 C CA . SER A 1 111 ? -11.493 -0.583 11.035 1.00 88.88 111 SER A CA 1
ATOM 919 C C . SER A 1 111 ? -12.054 -1.999 11.151 1.00 88.88 111 SER A C 1
ATOM 921 O O . SER A 1 111 ? -12.426 -2.613 10.156 1.00 88.88 111 SER A O 1
ATOM 923 N N . SER A 1 112 ? -12.139 -2.518 12.378 1.00 75.69 112 SER A N 1
ATOM 924 C CA . SER A 1 112 ? -12.757 -3.812 12.693 1.00 75.69 112 SER A CA 1
ATOM 925 C C . SER A 1 112 ? -14.279 -3.797 12.562 1.00 75.69 112 SER A C 1
ATOM 927 O O . SER A 1 112 ? -14.855 -4.813 12.184 1.00 75.69 112 SER A O 1
ATOM 929 N N . GLU A 1 113 ? -14.919 -2.661 12.838 1.00 71.06 113 GLU A N 1
ATOM 930 C CA . GLU A 1 113 ? -16.381 -2.497 12.819 1.00 71.06 113 GLU A CA 1
ATOM 931 C C . GLU A 1 113 ? -16.959 -2.462 11.401 1.00 71.06 113 GLU A C 1
ATOM 933 O O . GLU A 1 113 ? -18.142 -2.708 11.190 1.00 71.06 113 GLU A O 1
ATOM 938 N N . LEU A 1 114 ? -16.113 -2.159 10.418 1.00 63.84 114 LEU A N 1
ATOM 939 C CA . LEU A 1 114 ? -16.500 -1.922 9.029 1.00 63.84 114 LEU A CA 1
ATOM 940 C C . LEU A 1 114 ? -15.962 -3.012 8.094 1.00 63.84 114 LEU A C 1
ATOM 942 O O . LEU A 1 114 ? -15.931 -2.836 6.874 1.00 63.84 114 LEU A O 1
ATOM 946 N N . LYS A 1 115 ? -15.512 -4.147 8.646 1.00 62.66 115 LYS A N 1
ATOM 947 C CA . LYS A 1 115 ? -14.979 -5.252 7.847 1.00 62.66 115 LYS A CA 1
ATOM 948 C C . LYS A 1 115 ? -16.107 -5.966 7.114 1.00 62.66 115 LYS A C 1
ATOM 950 O O . LYS A 1 115 ? -16.881 -6.712 7.705 1.00 62.66 115 LYS A O 1
ATOM 955 N N . HIS A 1 116 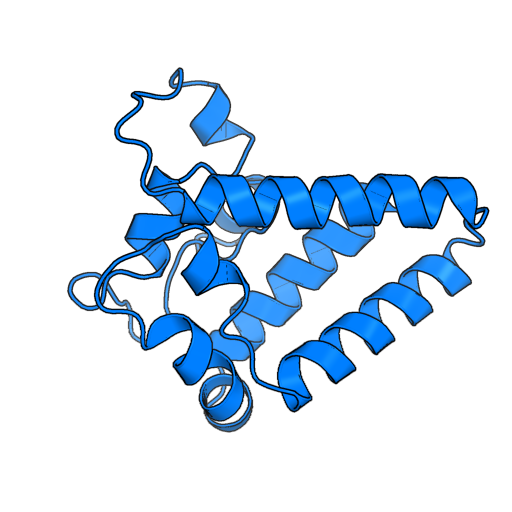? -16.130 -5.817 5.793 1.00 62.97 116 HIS A N 1
ATOM 956 C CA . HIS A 1 116 ? -16.669 -6.862 4.929 1.00 62.97 116 HIS A CA 1
ATOM 957 C C . HIS A 1 116 ? -15.862 -8.155 5.130 1.00 62.97 116 HIS A C 1
ATOM 959 O O . HIS A 1 116 ? -14.702 -8.101 5.544 1.00 62.97 116 HIS A O 1
ATOM 965 N N . GLN A 1 117 ? -16.452 -9.315 4.818 1.00 67.69 117 GLN A N 1
ATOM 966 C CA . GLN A 1 117 ? -15.852 -10.641 5.054 1.00 67.69 117 GLN A CA 1
ATOM 967 C C . GLN A 1 117 ? -14.413 -10.780 4.513 1.00 67.69 117 GLN A C 1
ATOM 969 O O . GLN A 1 117 ? -13.631 -11.556 5.056 1.00 67.69 117 GLN A O 1
ATOM 974 N N . HIS A 1 118 ? -14.052 -9.984 3.500 1.00 75.00 118 HIS A N 1
ATOM 975 C CA . HIS A 1 118 ? -12.728 -9.957 2.877 1.00 75.00 118 HIS A CA 1
ATOM 976 C C . HIS A 1 118 ? -12.038 -8.584 2.912 1.00 75.00 118 HIS A C 1
ATOM 978 O O . HIS A 1 118 ? -11.089 -8.391 2.171 1.00 75.00 118 HIS A O 1
ATOM 984 N N . GLY A 1 119 ? -12.476 -7.628 3.740 1.00 85.75 119 GLY A N 1
ATOM 985 C CA . GLY A 1 119 ? -11.930 -6.260 3.759 1.00 85.75 119 GLY A CA 1
ATOM 986 C C . GLY A 1 119 ? -12.407 -5.371 2.598 1.00 85.75 119 GLY A C 1
ATOM 987 O O . GLY A 1 119 ? -13.230 -5.789 1.787 1.00 85.75 119 GLY A O 1
ATOM 988 N N . GLN A 1 120 ? -11.919 -4.128 2.562 1.00 91.75 120 GLN A N 1
ATOM 989 C CA . GLN A 1 120 ? -12.214 -3.110 1.539 1.00 91.75 120 GLN A CA 1
ATOM 990 C C . GLN A 1 120 ? -11.084 -2.066 1.474 1.00 91.75 120 GLN A C 1
ATOM 992 O O . GLN A 1 120 ? -10.339 -1.944 2.445 1.00 91.75 120 GLN A O 1
ATOM 997 N N . ASN A 1 121 ? -10.981 -1.291 0.391 1.00 94.06 121 ASN A N 1
ATOM 998 C CA . ASN A 1 121 ? -9.934 -0.297 0.106 1.00 94.06 121 ASN A CA 1
ATOM 999 C C . ASN A 1 121 ? -8.505 -0.883 0.158 1.00 94.06 121 ASN A C 1
ATOM 1001 O O . ASN A 1 121 ? -7.754 -0.614 1.094 1.00 94.06 121 ASN A O 1
ATOM 1005 N N . PHE A 1 122 ? -8.125 -1.693 -0.831 1.00 95.81 122 PHE A N 1
ATOM 1006 C CA . PHE A 1 122 ? -6.807 -2.347 -0.889 1.00 95.81 122 PHE A CA 1
ATOM 1007 C C . PHE A 1 122 ? -5.744 -1.549 -1.648 1.00 95.81 122 PHE A C 1
ATOM 1009 O O . PHE A 1 122 ? -4.588 -1.976 -1.700 1.00 95.81 122 PHE A O 1
ATOM 1016 N N . GLY A 1 123 ? -6.107 -0.434 -2.281 1.00 95.75 123 GLY A N 1
ATOM 1017 C CA . GLY A 1 123 ? -5.170 0.420 -3.000 1.00 95.75 123 GLY A CA 1
ATOM 1018 C C . GLY A 1 123 ? -4.017 0.865 -2.106 1.00 95.75 123 GLY A C 1
ATOM 1019 O O . GLY A 1 123 ? -4.198 1.114 -0.915 1.00 95.75 123 GLY A O 1
ATOM 1020 N N . PHE A 1 124 ? -2.823 0.968 -2.693 1.00 95.56 124 PHE A N 1
ATOM 1021 C CA . PHE A 1 124 ? -1.628 1.380 -1.961 1.00 95.56 124 PHE A CA 1
ATOM 1022 C C . PHE A 1 1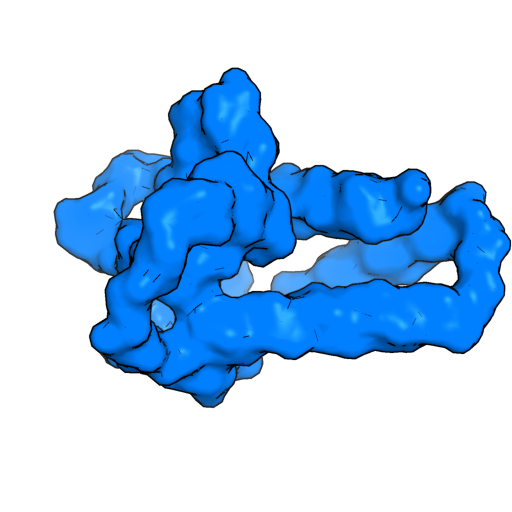24 ? -1.343 2.867 -2.163 1.00 95.56 124 PHE A C 1
ATOM 1024 O O . PHE A 1 124 ? -1.508 3.642 -1.237 1.00 95.56 124 PHE A O 1
ATOM 1031 N N . VAL A 1 125 ? -0.991 3.322 -3.366 1.00 96.38 125 VAL A N 1
ATOM 1032 C CA . VAL A 1 125 ? -0.855 4.755 -3.684 1.00 96.38 125 VAL A CA 1
ATOM 1033 C C . VAL A 1 125 ? -2.133 5.288 -4.320 1.00 96.38 125 VAL A C 1
ATOM 1035 O O . VAL A 1 125 ? -2.609 6.355 -3.925 1.00 96.38 125 VAL A O 1
ATOM 1038 N N . LEU A 1 126 ? -2.698 4.565 -5.293 1.00 96.50 126 LEU A N 1
ATOM 1039 C CA . LEU A 1 126 ? -3.845 5.020 -6.082 1.00 96.50 126 LEU A CA 1
ATOM 1040 C C . LEU A 1 126 ? -5.165 4.368 -5.645 1.00 96.50 126 LEU A C 1
ATOM 1042 O O . LEU A 1 126 ? -5.262 3.156 -5.493 1.00 96.50 126 LEU A O 1
ATOM 1046 N N . VAL A 1 127 ? -6.228 5.176 -5.579 1.00 95.25 127 VAL A N 1
ATOM 1047 C CA . VAL A 1 127 ? -7.626 4.729 -5.330 1.00 95.25 127 VAL A CA 1
ATOM 1048 C C . VAL A 1 127 ? -8.239 4.050 -6.565 1.00 95.25 127 VAL A C 1
ATOM 1050 O O . VAL A 1 127 ? -9.310 3.452 -6.525 1.00 95.25 127 VAL A O 1
ATOM 1053 N N . PHE A 1 128 ? -7.583 4.188 -7.713 1.00 95.38 128 PHE A N 1
ATOM 1054 C CA . PHE A 1 128 ? -8.077 3.748 -9.012 1.00 95.38 128 PHE A CA 1
ATOM 1055 C C . PHE A 1 128 ? -8.471 2.263 -9.051 1.00 95.38 128 PHE A C 1
ATOM 1057 O O . PHE A 1 128 ? -9.530 1.932 -9.588 1.00 95.38 128 PHE A O 1
ATO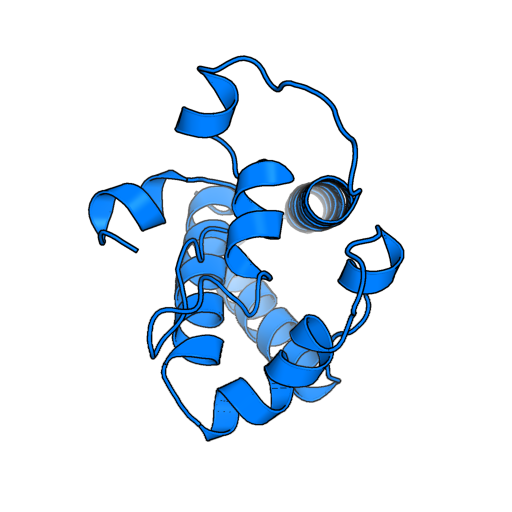M 1064 N N . TRP A 1 129 ? -7.664 1.389 -8.449 1.00 96.81 129 TRP A N 1
ATOM 1065 C CA . TRP A 1 129 ? -7.897 -0.057 -8.453 1.00 96.81 129 TRP A CA 1
ATOM 1066 C C . TRP A 1 129 ? -9.148 -0.448 -7.673 1.00 96.81 129 TRP A C 1
ATOM 1068 O O . TRP A 1 129 ? -9.973 -1.204 -8.186 1.00 96.81 129 TRP A O 1
ATOM 1078 N N . ASP A 1 130 ? -9.332 0.150 -6.496 1.00 95.31 130 ASP A N 1
ATOM 1079 C CA . ASP A 1 130 ? -10.526 -0.028 -5.671 1.00 95.31 130 ASP A CA 1
ATOM 1080 C C . ASP A 1 130 ? -11.796 0.386 -6.412 1.00 95.31 130 ASP A C 1
ATOM 1082 O O . ASP A 1 130 ? -12.787 -0.339 -6.433 1.00 95.31 130 ASP A O 1
ATOM 1086 N N . LYS A 1 131 ? -11.751 1.505 -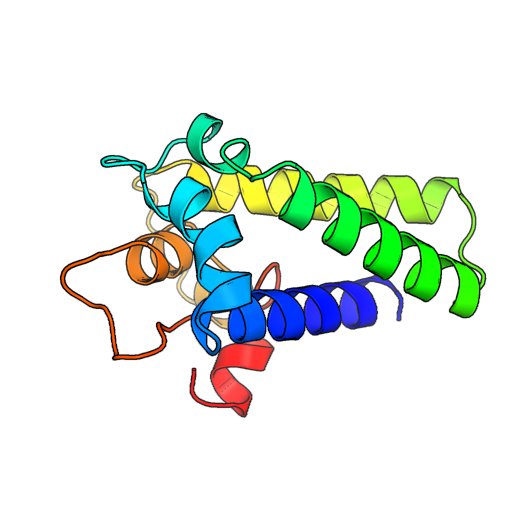7.141 1.00 94.00 131 LYS A N 1
ATOM 1087 C CA . LYS A 1 131 ? -12.896 1.973 -7.935 1.00 94.00 131 LYS A CA 1
ATOM 1088 C C . LYS A 1 131 ? -13.267 1.034 -9.076 1.00 94.00 131 LYS A C 1
ATOM 1090 O O . LYS A 1 131 ? -14.452 0.796 -9.296 1.00 94.00 131 LYS A O 1
ATOM 1095 N N . ILE A 1 132 ? -12.280 0.543 -9.826 1.00 95.81 132 ILE A N 1
ATOM 1096 C CA . ILE A 1 132 ? -12.534 -0.348 -10.967 1.00 95.81 132 ILE A CA 1
ATOM 1097 C C . ILE A 1 132 ? -13.069 -1.690 -10.487 1.00 95.81 132 ILE A C 1
ATOM 1099 O O . ILE A 1 132 ? -14.024 -2.218 -11.056 1.00 95.81 132 ILE A O 1
ATOM 1103 N N . LEU A 1 133 ? -12.449 -2.239 -9.447 1.00 95.06 133 LEU A N 1
ATOM 1104 C CA . LEU A 1 133 ? -12.735 -3.583 -8.963 1.00 95.06 133 LEU A CA 1
ATOM 1105 C C . LEU A 1 133 ? -13.798 -3.610 -7.864 1.00 95.06 133 LEU A C 1
ATOM 1107 O O . LEU A 1 133 ? -14.157 -4.696 -7.411 1.00 95.06 133 LEU A O 1
ATOM 1111 N N . LYS A 1 134 ? -14.336 -2.436 -7.509 1.00 92.25 134 LYS A N 1
ATOM 1112 C CA . LYS A 1 134 ? -15.388 -2.221 -6.511 1.00 92.25 134 LYS A CA 1
ATOM 1113 C C . LYS A 1 134 ? -15.017 -2.835 -5.162 1.00 92.25 134 LYS A C 1
ATOM 1115 O O . LYS A 1 134 ? -15.800 -3.597 -4.594 1.00 92.25 134 LYS A O 1
ATOM 1120 N N . THR A 1 135 ? -13.806 -2.527 -4.705 1.00 90.00 135 THR A N 1
ATOM 1121 C CA . THR A 1 135 ? -13.270 -2.943 -3.406 1.00 90.00 135 THR A CA 1
ATOM 1122 C C . THR A 1 135 ? -13.087 -1.778 -2.463 1.00 90.00 135 THR A C 1
ATOM 1124 O O . THR A 1 135 ? -13.019 -0.624 -2.931 1.00 90.00 135 THR A O 1
#

Secondary structure (DSSP, 8-state):
-HHHHHHHHHHHHHHHHHHSHHHHHHHTTGGG-SS--GGGGG---HHHHHHHHHHHHHHHHHTT--HHHHHHHHHHHHHHHHHHTS-------TTGGGTB--HHHHHHHH-STT--TT-S---SSBTHHHHHHT-